Protein AF-L0A8L6-F1 (afdb_monomer_lite)

Foldseek 3Di:
DDDPPPPPPPQPDKAWQKAQQVFRWTWIQDSVCWIWIAGPNDIDIGNDDPVRLVVLLVVLLCCVVPVRVSIDGDPNNVVSVVVVVVVVVVVVVVVVVVVD

Radius of gyration: 16.68 Å; chains: 1; bounding box: 45×26×52 Å

Organism: Deinococcus peraridilitoris (strain DSM 19664 / LMG 22246 / CIP 109416 / KR-200) (NCBI:txid937777)

pLDDT: mean 83.41, std 16.62, range [41.25, 96.31]

Secondary structure (DSSP, 8-state):
--------------EEEEEETTTTEEEEE-TTS-EEEEETTEEEEEPPPHHHHHHHHHHHHHHHTTS-TTEEE-HHHHHHHHHHHHHHHHHHHHHHHH--

Structure (mmCIF, N/CA/C/O backbone):
data_AF-L0A8L6-F1
#
_entry.id   AF-L0A8L6-F1
#
loop_
_atom_site.group_PDB
_atom_site.id
_atom_site.type_symbol
_atom_site.label_atom_id
_atom_site.label_alt_id
_atom_site.label_comp_id
_atom_site.label_asym_id
_atom_site.label_entity_id
_atom_site.label_seq_id
_atom_site.pdbx_PDB_ins_code
_atom_site.Cartn_x
_atom_site.Cartn_y
_atom_site.Cartn_z
_atom_site.occupancy
_atom_site.B_iso_or_equiv
_atom_site.auth_seq_id
_atom_site.auth_comp_id
_atom_site.auth_asym_id
_atom_site.auth_atom_id
_atom_site.pdbx_PDB_model_num
ATOM 1 N N . MET A 1 1 ? -21.565 15.756 -35.583 1.00 41.25 1 MET A N 1
ATOM 2 C CA . MET A 1 1 ? -20.267 16.175 -35.021 1.00 41.25 1 MET A CA 1
ATOM 3 C C . MET A 1 1 ? -20.309 15.747 -33.579 1.00 41.25 1 MET A C 1
ATOM 5 O O . MET A 1 1 ? -21.094 16.298 -32.819 1.00 41.25 1 MET A O 1
ATOM 9 N N . ASP A 1 2 ? -19.618 14.648 -33.321 1.00 43.09 2 ASP A N 1
ATOM 10 C CA . ASP A 1 2 ? -19.800 13.777 -32.169 1.00 43.09 2 ASP A CA 1
ATOM 11 C C . ASP A 1 2 ? -19.226 14.346 -30.873 1.00 43.09 2 ASP A C 1
ATOM 13 O O . ASP A 1 2 ? -18.253 15.102 -30.874 1.00 43.09 2 ASP A O 1
ATOM 17 N N . ASP A 1 3 ? -19.892 13.951 -29.789 1.00 43.31 3 ASP A N 1
ATOM 18 C CA . ASP A 1 3 ? -19.591 14.184 -28.384 1.00 43.31 3 ASP A CA 1
ATOM 19 C C . ASP A 1 3 ? -18.088 14.227 -28.077 1.00 43.31 3 ASP A C 1
ATOM 21 O O . ASP A 1 3 ? -17.374 13.227 -28.172 1.00 43.31 3 ASP A O 1
ATOM 25 N N . LEU A 1 4 ? -17.627 15.371 -27.570 1.00 54.03 4 LEU A N 1
ATOM 26 C CA . LEU A 1 4 ? -16.438 15.451 -26.724 1.00 54.03 4 LEU A CA 1
ATOM 27 C C . LEU A 1 4 ? -16.778 14.825 -25.362 1.00 54.03 4 LEU A C 1
ATOM 29 O O . LEU A 1 4 ? -16.837 15.511 -24.343 1.00 54.03 4 LEU A O 1
ATOM 33 N N . SER A 1 5 ? -17.033 13.515 -25.333 1.00 45.00 5 SER A N 1
ATOM 34 C CA . SER A 1 5 ? -17.072 12.770 -24.082 1.00 45.00 5 SER A CA 1
ATOM 35 C C . SER A 1 5 ? -15.656 12.797 -23.520 1.00 45.00 5 SER A C 1
ATOM 37 O O . SER A 1 5 ? -14.764 12.111 -24.030 1.00 45.00 5 SER A O 1
ATOM 39 N N . THR A 1 6 ? -15.427 13.626 -22.502 1.00 52.72 6 THR A N 1
ATOM 40 C CA . THR A 1 6 ? -14.238 13.559 -21.651 1.00 52.72 6 THR A CA 1
ATOM 41 C C . THR A 1 6 ? -13.984 12.082 -21.358 1.00 52.72 6 THR A C 1
ATOM 43 O O . THR A 1 6 ? -14.935 11.398 -20.962 1.00 52.72 6 THR A O 1
ATOM 46 N N . PRO A 1 7 ? -12.770 11.549 -21.598 1.00 45.72 7 PRO A N 1
ATOM 47 C CA . PRO A 1 7 ? -12.503 10.145 -21.334 1.00 45.72 7 PRO A CA 1
ATOM 48 C C . PRO A 1 7 ? -12.936 9.889 -19.899 1.00 45.72 7 PRO A C 1
ATOM 50 O O . PRO A 1 7 ? -12.478 10.599 -19.005 1.00 45.72 7 PRO A O 1
ATOM 53 N N . TYR A 1 8 ? -13.888 8.966 -19.718 1.00 48.06 8 TYR A N 1
ATOM 54 C CA . TYR A 1 8 ? -14.402 8.542 -18.420 1.00 48.06 8 TYR A CA 1
ATOM 55 C C . TYR A 1 8 ? -13.192 8.402 -17.496 1.00 48.06 8 TYR A C 1
ATOM 57 O O . TYR A 1 8 ? -12.425 7.443 -17.628 1.00 48.06 8 TYR A O 1
ATOM 65 N N . ILE A 1 9 ? -12.966 9.387 -16.619 1.00 53.03 9 ILE A N 1
ATOM 66 C CA . ILE A 1 9 ? -11.951 9.278 -15.581 1.00 53.03 9 ILE A CA 1
ATOM 67 C C . ILE A 1 9 ? -12.493 8.138 -14.743 1.00 53.03 9 ILE A C 1
ATOM 69 O O . ILE A 1 9 ? -13.466 8.319 -14.011 1.00 53.03 9 ILE A O 1
ATOM 73 N N . LYS A 1 10 ? -11.965 6.928 -14.970 1.00 56.69 10 LYS A N 1
ATOM 74 C CA . LYS A 1 10 ? -12.323 5.749 -14.194 1.00 56.69 10 LYS A CA 1
ATOM 75 C C . LYS A 1 10 ? -12.108 6.173 -12.757 1.00 56.69 10 LYS A C 1
ATOM 77 O O . LYS A 1 10 ? -10.965 6.392 -12.359 1.00 56.69 10 LYS A O 1
ATOM 82 N N . GLN A 1 11 ? -13.204 6.367 -12.027 1.00 61.00 11 GLN A N 1
ATOM 83 C CA . GLN A 1 11 ? -13.092 6.700 -10.624 1.00 61.00 11 GLN A CA 1
ATOM 84 C C . GLN A 1 11 ? -12.209 5.631 -9.976 1.00 61.00 11 GLN A C 1
ATOM 86 O O . GLN A 1 11 ? -12.294 4.454 -10.366 1.00 61.00 11 GLN A O 1
ATOM 91 N N . PRO A 1 12 ? -11.306 6.029 -9.069 1.00 66.00 12 PRO A N 1
ATOM 92 C CA . PRO A 1 12 ? -10.488 5.070 -8.347 1.00 66.00 12 PRO A CA 1
ATOM 93 C C . PRO A 1 12 ? -11.408 3.996 -7.771 1.00 66.00 12 PRO A C 1
ATOM 95 O O . PRO A 1 12 ? -12.393 4.304 -7.104 1.00 66.00 12 PRO A O 1
ATOM 98 N N . ARG A 1 13 ? -11.115 2.726 -8.056 1.00 81.19 13 ARG A N 1
ATOM 99 C CA . ARG A 1 13 ? -11.834 1.639 -7.390 1.00 81.19 13 ARG A CA 1
ATOM 100 C C . ARG A 1 13 ? -11.430 1.674 -5.917 1.00 81.19 13 ARG A C 1
ATOM 102 O O . ARG A 1 13 ? -10.242 1.439 -5.666 1.00 81.19 13 ARG A O 1
ATOM 109 N N . PRO A 1 14 ? -12.356 1.985 -4.992 1.00 89.50 14 PRO A N 1
ATOM 110 C CA . PRO A 1 14 ? -12.043 2.009 -3.574 1.00 89.50 14 PRO A CA 1
ATOM 111 C C . PRO A 1 14 ? -11.630 0.615 -3.106 1.00 89.50 14 PRO A C 1
ATOM 113 O O . PRO A 1 14 ? -11.999 -0.391 -3.714 1.00 89.50 14 PRO A O 1
ATOM 116 N N . GLY A 1 15 ? -10.868 0.558 -2.024 1.00 92.75 15 GLY A N 1
ATOM 117 C CA . GLY A 1 15 ? -10.416 -0.702 -1.456 1.00 92.75 15 GLY A CA 1
ATOM 118 C C . GLY A 1 15 ? -9.208 -0.548 -0.549 1.00 92.75 15 GLY A C 1
ATOM 119 O O . GLY A 1 15 ? -8.629 0.530 -0.415 1.00 92.75 15 GLY A O 1
ATOM 120 N N . VAL A 1 16 ? -8.825 -1.655 0.079 1.00 94.69 16 VAL A N 1
ATOM 121 C CA . VAL A 1 16 ? -7.657 -1.705 0.960 1.00 94.69 16 VAL A CA 1
ATOM 122 C C . VAL A 1 16 ? -6.390 -1.492 0.133 1.00 94.69 16 VAL A C 1
ATOM 124 O O . VAL A 1 16 ? -6.180 -2.152 -0.891 1.00 94.69 16 VAL A O 1
ATOM 127 N N . ILE A 1 17 ? -5.552 -0.563 0.587 1.00 94.81 17 ILE A N 1
ATOM 128 C CA . ILE A 1 17 ? -4.186 -0.404 0.098 1.00 94.81 17 ILE A CA 1
ATOM 129 C C . ILE A 1 17 ? -3.335 -1.468 0.783 1.00 94.81 17 ILE A C 1
ATOM 131 O O . ILE A 1 17 ? -2.879 -2.402 0.128 1.00 94.81 17 ILE A O 1
ATOM 135 N N . PHE A 1 18 ? -3.202 -1.389 2.106 1.00 95.88 18 PHE A N 1
ATOM 136 C CA . PHE A 1 18 ? -2.473 -2.388 2.875 1.00 95.88 18 PHE A CA 1
ATOM 137 C C . PHE A 1 18 ? -2.890 -2.454 4.345 1.00 95.88 18 PHE A C 1
ATOM 139 O O . PHE A 1 18 ? -3.507 -1.535 4.886 1.00 95.88 18 PHE A O 1
ATOM 146 N N . GLU A 1 19 ? -2.466 -3.537 4.987 1.00 95.06 19 GLU A N 1
ATOM 147 C CA . GLU A 1 19 ? -2.528 -3.784 6.422 1.00 95.06 19 GLU A CA 1
ATOM 148 C C . GLU A 1 19 ? -1.118 -4.034 6.964 1.00 95.06 19 GLU A C 1
ATOM 150 O O . GLU A 1 19 ? -0.407 -4.919 6.491 1.00 95.06 19 GLU A O 1
ATOM 155 N N . ARG A 1 20 ? -0.704 -3.253 7.964 1.00 92.56 20 ARG A N 1
ATOM 156 C CA . ARG A 1 20 ? 0.556 -3.389 8.703 1.00 92.56 20 ARG A CA 1
ATOM 157 C C . ARG A 1 20 ? 0.294 -4.111 10.017 1.00 92.56 20 ARG A C 1
ATOM 159 O O . ARG A 1 20 ? -0.037 -3.488 11.030 1.00 92.56 20 ARG A O 1
ATOM 166 N N . SER A 1 21 ? 0.484 -5.428 10.018 1.00 87.25 21 SER A N 1
ATOM 167 C CA . SER A 1 21 ? 0.145 -6.298 11.153 1.00 87.25 21 SER A CA 1
ATOM 168 C C . SER A 1 21 ? 0.910 -5.949 12.434 1.00 87.25 21 SER A C 1
ATOM 170 O O . SER A 1 21 ? 0.370 -6.057 13.530 1.00 87.25 21 SER A O 1
ATOM 172 N N . ASN A 1 22 ? 2.156 -5.486 12.314 1.00 86.69 22 ASN A N 1
ATOM 173 C CA . ASN A 1 22 ? 2.990 -5.078 13.452 1.00 86.69 22 ASN A CA 1
ATOM 174 C C . ASN A 1 22 ? 2.545 -3.764 14.115 1.00 86.69 22 ASN A C 1
ATOM 176 O O . ASN A 1 22 ? 2.955 -3.490 15.240 1.00 86.69 22 ASN A O 1
ATOM 180 N N . GLN A 1 23 ? 1.749 -2.947 13.425 1.00 86.12 23 GLN A N 1
ATOM 181 C CA . GLN A 1 23 ? 1.283 -1.646 13.907 1.00 86.12 23 GLN A CA 1
ATOM 182 C C . GLN A 1 23 ? -0.235 -1.593 14.097 1.00 86.12 23 GLN A C 1
ATOM 184 O O . GLN A 1 23 ? -0.744 -0.543 14.482 1.00 86.12 23 GLN A O 1
ATOM 189 N N . GLY A 1 24 ? -0.949 -2.684 13.788 1.00 88.81 24 GLY A N 1
ATOM 190 C CA . GLY A 1 24 ? -2.412 -2.698 13.773 1.00 88.81 24 GLY A CA 1
ATOM 191 C C . GLY A 1 24 ? -2.995 -1.602 12.877 1.00 88.81 24 GLY A C 1
ATOM 192 O O . GLY A 1 24 ? -4.032 -1.034 13.211 1.00 88.81 24 GLY A O 1
ATOM 193 N N . GLU A 1 25 ? -2.291 -1.252 11.794 1.00 93.69 25 GLU A N 1
ATOM 194 C CA . GLU A 1 25 ? -2.651 -0.150 10.900 1.00 93.69 25 GLU A CA 1
ATOM 195 C C . GLU A 1 25 ? -3.236 -0.697 9.594 1.00 93.69 25 GLU A C 1
ATOM 197 O O . GLU A 1 25 ? -2.625 -1.544 8.948 1.00 93.69 25 GLU A O 1
ATOM 202 N N . GLN A 1 26 ? -4.394 -0.190 9.179 1.00 95.19 26 GLN A N 1
ATOM 203 C CA . GLN A 1 26 ? -5.024 -0.490 7.895 1.00 95.19 26 GLN A CA 1
ATOM 204 C C . GLN A 1 26 ? -5.253 0.809 7.126 1.00 95.19 26 GLN A C 1
ATOM 206 O O . GLN A 1 26 ? -5.783 1.782 7.667 1.00 95.19 26 GLN A O 1
ATOM 211 N N . VAL A 1 27 ? -4.868 0.819 5.853 1.00 95.62 27 VAL A N 1
ATOM 212 C CA . VAL A 1 27 ? -4.979 1.978 4.965 1.00 95.62 27 VAL A CA 1
ATOM 213 C C . VAL A 1 27 ? -5.927 1.640 3.819 1.00 95.62 27 VAL A C 1
ATOM 215 O O . VAL A 1 27 ? -5.717 0.665 3.098 1.00 95.62 27 VAL A O 1
ATOM 218 N N . ILE A 1 28 ? -6.981 2.440 3.645 1.00 95.88 28 ILE A N 1
ATOM 219 C CA . ILE A 1 28 ? -8.095 2.171 2.725 1.00 95.88 28 ILE A CA 1
ATOM 220 C C . ILE A 1 28 ? -8.328 3.385 1.829 1.00 95.88 28 ILE A C 1
ATOM 222 O O . ILE A 1 28 ? -8.543 4.487 2.325 1.00 95.88 28 ILE A O 1
ATOM 226 N N . LEU A 1 29 ? -8.337 3.184 0.513 1.00 94.62 29 LEU A N 1
ATOM 227 C CA . LEU A 1 29 ? -8.741 4.193 -0.463 1.00 94.62 29 LEU A CA 1
ATOM 228 C C . LEU A 1 29 ? -10.270 4.244 -0.563 1.00 94.62 29 LEU A C 1
ATOM 230 O O . LEU A 1 29 ? -10.911 3.238 -0.874 1.00 94.62 29 LEU A O 1
ATOM 234 N N . ASN A 1 30 ? -10.838 5.426 -0.348 1.00 93.62 30 ASN A N 1
ATOM 235 C CA . ASN A 1 30 ? -12.261 5.697 -0.511 1.00 93.62 30 ASN A CA 1
ATOM 236 C C . ASN A 1 30 ? -12.578 6.094 -1.967 1.00 93.62 30 ASN A C 1
ATOM 238 O O . ASN A 1 30 ? -11.691 6.385 -2.773 1.00 93.62 30 ASN A O 1
ATOM 242 N N . SER A 1 31 ? -13.862 6.114 -2.329 1.00 88.88 31 SER A N 1
ATOM 243 C CA . SER A 1 31 ? -14.307 6.428 -3.698 1.00 88.88 31 SER A CA 1
ATOM 244 C C . SER A 1 31 ? -14.096 7.893 -4.096 1.00 88.88 31 SER A C 1
ATOM 246 O O . SER A 1 31 ? -14.082 8.216 -5.279 1.00 88.88 31 SER A O 1
ATOM 248 N N . ASP A 1 32 ? -13.938 8.779 -3.116 1.00 88.31 32 ASP A N 1
ATOM 249 C CA . ASP A 1 32 ? -13.760 10.225 -3.271 1.00 88.31 32 ASP A CA 1
ATOM 250 C C . ASP A 1 32 ? -12.281 10.662 -3.272 1.00 88.31 32 ASP A C 1
ATOM 252 O O . ASP A 1 32 ? -11.993 11.841 -3.089 1.00 88.31 32 ASP A O 1
ATOM 256 N N . LEU A 1 33 ? -11.346 9.722 -3.479 1.00 86.19 33 LEU A N 1
ATOM 257 C CA . LEU A 1 33 ? -9.886 9.922 -3.417 1.00 86.19 33 LEU A CA 1
ATOM 258 C C . LEU A 1 33 ? -9.334 10.261 -2.022 1.00 86.19 33 LEU A C 1
ATOM 260 O O . LEU A 1 33 ? -8.128 10.485 -1.884 1.00 86.19 33 LEU A O 1
ATOM 264 N N . THR A 1 34 ? -10.165 10.256 -0.979 1.00 93.56 34 THR A N 1
ATOM 265 C CA . THR A 1 34 ? -9.672 10.301 0.400 1.00 93.56 34 THR A CA 1
ATOM 266 C C . THR A 1 34 ? -9.179 8.924 0.839 1.00 93.56 34 THR A C 1
ATOM 268 O O . THR A 1 34 ? -9.489 7.896 0.231 1.00 93.56 34 THR A O 1
ATOM 271 N N . VAL A 1 35 ? -8.388 8.897 1.908 1.00 95.38 35 VAL A N 1
ATOM 272 C CA . VAL A 1 35 ? -7.881 7.664 2.504 1.00 95.38 35 VAL A CA 1
ATOM 273 C C . VAL A 1 35 ? -8.281 7.592 3.964 1.00 95.38 35 VAL A C 1
ATOM 275 O O . VAL A 1 35 ? -8.082 8.536 4.732 1.00 95.38 35 VAL A O 1
ATOM 278 N N . THR A 1 36 ? -8.822 6.442 4.343 1.00 96.31 36 THR A N 1
ATOM 279 C CA . THR A 1 36 ? -9.109 6.089 5.728 1.00 96.31 36 THR A CA 1
ATOM 280 C C . THR A 1 36 ? -7.920 5.323 6.291 1.00 96.31 36 THR A C 1
ATOM 282 O O . THR A 1 36 ? -7.523 4.297 5.744 1.00 96.31 36 THR A O 1
ATOM 285 N N . ILE A 1 37 ? -7.357 5.818 7.389 1.00 95.50 37 ILE A N 1
ATOM 286 C CA . ILE A 1 37 ? -6.309 5.145 8.154 1.00 95.50 37 ILE A CA 1
ATOM 287 C C . ILE A 1 37 ? -6.935 4.697 9.470 1.00 95.50 37 ILE A C 1
ATOM 289 O O . ILE A 1 37 ? -7.3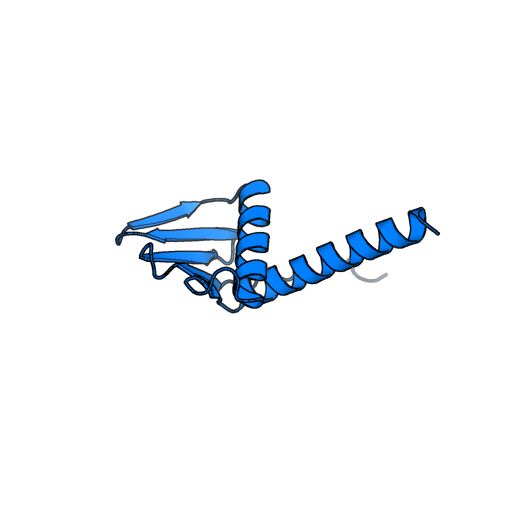63 5.533 10.270 1.00 95.50 37 ILE A O 1
ATOM 293 N N . VAL A 1 38 ? -6.997 3.387 9.676 1.00 95.19 38 VAL A N 1
ATOM 294 C CA . VAL A 1 38 ? -7.452 2.763 10.917 1.00 95.19 38 VAL A CA 1
ATOM 295 C C . VAL A 1 38 ? -6.223 2.313 11.689 1.00 95.19 38 VAL A C 1
ATOM 297 O O . VAL A 1 38 ? -5.424 1.552 11.156 1.00 95.19 38 VAL A O 1
ATOM 300 N N . LYS A 1 39 ? -6.051 2.787 12.921 1.00 93.38 39 LYS A N 1
ATOM 301 C CA . LYS A 1 39 ? -4.940 2.404 13.797 1.00 93.38 39 LYS A CA 1
ATOM 302 C C . LYS A 1 39 ? -5.379 2.458 15.254 1.00 93.38 39 LYS A C 1
ATOM 304 O O . LYS A 1 39 ? -6.050 3.407 15.650 1.00 93.38 39 LYS A O 1
ATOM 309 N N . ASP A 1 40 ? -5.026 1.442 16.039 1.00 87.00 40 ASP A N 1
ATOM 310 C CA . ASP A 1 40 ? -5.339 1.365 17.477 1.00 87.00 40 ASP A CA 1
ATOM 311 C C . ASP A 1 40 ? -6.839 1.579 17.795 1.00 87.00 40 ASP A C 1
ATOM 313 O O . ASP A 1 40 ? -7.211 2.203 18.788 1.00 87.00 40 ASP A O 1
ATOM 317 N N . GLY A 1 41 ? -7.727 1.100 16.913 1.00 84.19 41 GLY A N 1
ATOM 318 C CA . GLY A 1 41 ? -9.182 1.268 17.038 1.00 84.19 41 GLY A CA 1
ATOM 319 C C . GLY A 1 41 ? -9.708 2.669 16.697 1.00 84.19 41 GLY A C 1
ATOM 320 O O . GLY A 1 41 ? -10.913 2.900 16.777 1.00 84.19 41 GLY A O 1
ATOM 321 N N . GLN A 1 42 ? -8.842 3.597 16.289 1.00 91.56 42 GLN A N 1
ATOM 322 C CA . GLN A 1 42 ? -9.219 4.921 15.803 1.00 91.56 42 GLN A CA 1
ATOM 323 C C . GLN A 1 42 ? -9.170 4.966 14.277 1.00 91.56 42 GLN A C 1
ATOM 325 O O . GLN A 1 42 ? -8.213 4.506 13.658 1.00 91.56 42 GLN A O 1
ATOM 330 N N . SER A 1 43 ? -10.190 5.560 13.660 1.00 94.31 43 SER A N 1
ATOM 331 C CA . SER A 1 43 ? -10.226 5.820 12.220 1.00 94.31 43 SER A CA 1
ATOM 332 C C . SER A 1 43 ? -10.075 7.311 11.950 1.00 94.31 43 SER A C 1
ATOM 334 O O . SER A 1 43 ? -10.845 8.115 12.479 1.00 94.31 43 SER A O 1
ATOM 336 N N . ARG A 1 44 ? -9.136 7.683 11.081 1.00 95.62 44 ARG A N 1
ATOM 337 C CA . ARG A 1 44 ? -9.017 9.044 10.543 1.00 95.62 44 ARG A CA 1
ATOM 338 C C . ARG A 1 44 ? -9.160 9.026 9.029 1.00 95.62 44 ARG A C 1
ATOM 340 O O . ARG A 1 44 ? -8.613 8.145 8.373 1.00 95.62 44 ARG A O 1
ATOM 347 N N . VAL A 1 45 ? -9.850 10.019 8.483 1.00 95.88 45 VAL A N 1
ATOM 348 C CA . VAL A 1 45 ? -9.947 10.237 7.035 1.00 95.88 45 VAL A CA 1
ATOM 349 C C . VAL A 1 45 ? -9.068 11.424 6.673 1.00 95.88 45 VAL A C 1
ATOM 351 O O . VAL A 1 45 ? -9.098 12.448 7.353 1.00 95.88 45 VAL A O 1
ATOM 354 N N . THR A 1 46 ? -8.262 11.283 5.627 1.00 94.19 46 THR A N 1
ATOM 355 C CA . THR A 1 46 ? -7.356 12.334 5.159 1.00 94.19 46 THR A CA 1
ATOM 356 C C . THR A 1 46 ? -7.314 12.383 3.639 1.00 94.19 46 THR A C 1
ATOM 358 O O . THR A 1 46 ? -7.475 11.364 2.970 1.00 94.19 46 THR A O 1
ATOM 361 N N . VAL A 1 47 ? -7.053 13.567 3.087 1.00 94.06 47 VAL A N 1
ATOM 362 C CA . VAL A 1 47 ? -6.609 13.710 1.696 1.00 94.06 47 VAL A CA 1
ATOM 363 C C . VAL A 1 47 ? -5.093 13.513 1.696 1.00 94.06 47 VAL A C 1
ATOM 365 O O . VAL A 1 47 ? -4.407 14.282 2.375 1.00 94.06 47 VAL A O 1
ATOM 368 N N . PRO A 1 48 ? -4.548 12.489 1.020 1.00 91.50 48 PRO A N 1
ATOM 369 C CA . PRO A 1 48 ? -3.116 12.237 1.075 1.00 91.50 48 PRO A CA 1
ATOM 370 C C . PRO A 1 48 ? -2.332 13.266 0.265 1.00 91.50 48 PRO A C 1
ATOM 372 O O . PRO A 1 48 ? -2.760 13.682 -0.815 1.00 91.50 48 PRO A O 1
ATOM 375 N N . SER A 1 49 ? -1.157 13.645 0.760 1.00 92.94 49 SER A N 1
ATOM 376 C CA . SER A 1 49 ? -0.195 14.410 -0.030 1.00 92.94 49 SER A CA 1
ATOM 377 C C . SER A 1 49 ? 0.416 13.546 -1.138 1.00 92.94 49 SER A C 1
ATOM 379 O O . SER A 1 49 ? 0.367 12.315 -1.101 1.00 92.94 49 SER A O 1
ATOM 381 N N . PHE A 1 50 ? 1.044 14.190 -2.123 1.00 90.62 50 PHE A N 1
ATOM 382 C CA . PHE A 1 50 ? 1.804 13.476 -3.150 1.00 90.62 50 PHE A CA 1
ATOM 383 C C . PHE A 1 50 ? 2.900 12.581 -2.543 1.00 90.62 50 PHE A C 1
ATOM 385 O O . PHE A 1 50 ? 3.056 11.434 -2.948 1.00 90.62 50 PHE A O 1
ATOM 392 N N . GLU A 1 51 ? 3.611 13.075 -1.528 1.00 92.69 51 GLU A N 1
ATOM 393 C CA . GLU A 1 51 ? 4.654 12.315 -0.827 1.00 92.69 51 GLU A CA 1
ATOM 394 C C . GLU A 1 51 ? 4.093 11.087 -0.100 1.00 92.69 51 GLU A C 1
ATOM 396 O O . GLU A 1 51 ? 4.732 10.036 -0.077 1.00 92.69 51 GLU A O 1
ATOM 401 N N . GLN A 1 52 ? 2.883 11.187 0.460 1.00 92.31 52 GLN A N 1
ATOM 402 C CA . GLN A 1 52 ? 2.214 10.044 1.081 1.00 92.31 52 GLN A CA 1
ATOM 403 C C . GLN A 1 52 ? 1.849 8.981 0.046 1.00 92.31 52 GLN A C 1
ATOM 405 O O . GLN A 1 52 ? 2.089 7.800 0.286 1.00 92.31 52 GLN A O 1
ATOM 410 N N . TRP A 1 53 ? 1.337 9.393 -1.118 1.00 92.75 53 TRP A N 1
ATOM 411 C CA . TRP A 1 53 ? 1.076 8.469 -2.221 1.00 92.75 53 TRP A CA 1
ATOM 412 C C . TRP A 1 53 ? 2.340 7.749 -2.688 1.00 92.75 53 TRP A C 1
ATOM 414 O O . TRP A 1 53 ? 2.303 6.538 -2.889 1.00 92.75 53 TRP A O 1
ATOM 424 N N . ASP A 1 54 ? 3.450 8.471 -2.848 1.00 92.31 54 ASP A N 1
ATOM 425 C CA . ASP A 1 54 ? 4.708 7.870 -3.303 1.00 92.31 54 ASP A CA 1
ATOM 426 C C . ASP A 1 54 ? 5.293 6.928 -2.238 1.00 92.31 54 ASP A C 1
ATOM 428 O O . ASP A 1 54 ? 5.711 5.822 -2.567 1.00 92.31 54 ASP A O 1
ATOM 432 N N . THR A 1 55 ? 5.204 7.296 -0.954 1.00 93.56 55 THR A N 1
ATOM 433 C CA . THR A 1 55 ? 5.613 6.429 0.166 1.00 93.56 55 THR A CA 1
ATOM 434 C C . THR A 1 55 ? 4.828 5.117 0.173 1.00 93.56 55 THR A C 1
ATOM 436 O O . THR A 1 55 ? 5.420 4.046 0.243 1.00 93.56 55 THR A O 1
ATOM 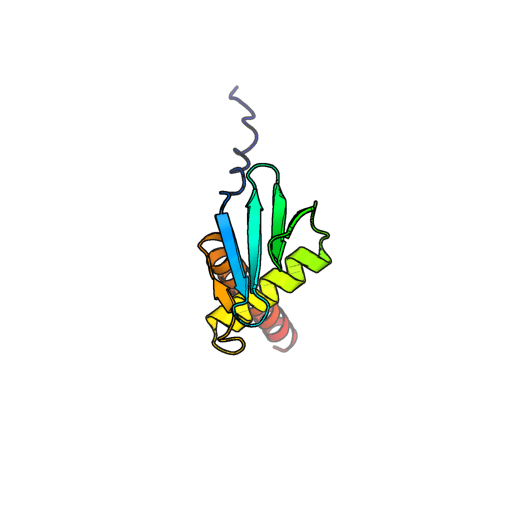439 N N . TRP A 1 56 ? 3.499 5.169 0.041 1.00 94.06 56 TRP A N 1
ATOM 440 C CA . TRP A 1 56 ? 2.684 3.952 -0.006 1.00 94.06 56 TRP A CA 1
ATOM 441 C C . TRP A 1 56 ? 2.943 3.106 -1.250 1.00 94.06 56 TRP A C 1
ATOM 443 O O . TRP A 1 56 ? 2.820 1.886 -1.183 1.00 94.06 56 TRP A O 1
ATOM 453 N N . ALA A 1 57 ? 3.317 3.725 -2.370 1.00 93.31 57 ALA A N 1
ATOM 454 C CA . ALA A 1 57 ? 3.679 2.996 -3.577 1.00 93.31 57 ALA A CA 1
ATOM 455 C C . ALA A 1 57 ? 4.993 2.221 -3.404 1.00 93.31 57 ALA A C 1
ATOM 457 O O . ALA A 1 57 ? 5.073 1.066 -3.823 1.00 93.31 57 ALA A O 1
ATOM 458 N N . VAL A 1 58 ? 5.980 2.827 -2.735 1.00 94.06 58 VAL A N 1
ATOM 459 C CA . VAL A 1 58 ? 7.221 2.157 -2.320 1.00 94.06 58 VAL A CA 1
ATOM 460 C C . VAL A 1 58 ? 6.911 1.009 -1.365 1.00 94.06 58 VAL A C 1
ATOM 462 O O . VAL A 1 58 ? 7.312 -0.117 -1.638 1.00 94.06 58 VAL A O 1
ATOM 465 N N . ASP A 1 59 ? 6.141 1.258 -0.301 1.00 93.75 59 ASP A N 1
ATOM 466 C CA . ASP A 1 59 ? 5.771 0.223 0.675 1.00 93.75 59 ASP A CA 1
ATOM 467 C C . ASP A 1 59 ? 5.044 -0.954 0.013 1.00 93.75 59 ASP A C 1
ATOM 469 O O . ASP A 1 59 ? 5.283 -2.116 0.346 1.00 93.75 59 ASP A O 1
ATOM 473 N N . ALA A 1 60 ? 4.144 -0.657 -0.930 1.00 94.12 60 ALA A N 1
ATOM 474 C CA . ALA A 1 60 ? 3.411 -1.668 -1.670 1.00 94.12 60 ALA A CA 1
ATOM 475 C C . ALA A 1 60 ? 4.341 -2.512 -2.544 1.00 94.12 60 ALA A C 1
ATOM 477 O O . ALA A 1 60 ? 4.246 -3.737 -2.533 1.00 94.12 60 ALA A O 1
ATOM 478 N N . PHE A 1 61 ? 5.268 -1.880 -3.262 1.00 95.00 61 PHE A N 1
ATOM 479 C CA . PHE A 1 61 ? 6.264 -2.597 -4.051 1.00 95.00 61 PHE A CA 1
ATOM 480 C C . PHE A 1 61 ? 7.188 -3.448 -3.170 1.00 95.00 61 PHE A C 1
ATOM 482 O O . PHE A 1 61 ? 7.367 -4.634 -3.440 1.00 95.00 61 PHE A O 1
ATOM 489 N N . ASP A 1 62 ? 7.711 -2.888 -2.081 1.00 94.12 62 ASP A N 1
ATOM 490 C CA . ASP A 1 62 ? 8.588 -3.593 -1.146 1.00 94.12 62 ASP A CA 1
ATOM 491 C C . ASP A 1 62 ? 7.886 -4.794 -0.489 1.00 94.12 62 ASP A C 1
ATOM 493 O O . ASP A 1 62 ? 8.497 -5.847 -0.281 1.00 94.12 62 ASP A O 1
ATOM 497 N N . ALA A 1 63 ? 6.589 -4.678 -0.197 1.00 93.94 63 ALA A N 1
ATOM 498 C CA . ALA A 1 63 ? 5.770 -5.795 0.259 1.00 93.94 63 ALA A CA 1
ATOM 499 C C . ALA A 1 63 ? 5.575 -6.857 -0.840 1.00 93.94 63 ALA A C 1
ATOM 501 O O . ALA A 1 63 ? 5.701 -8.047 -0.552 1.00 93.94 63 ALA A O 1
ATOM 502 N N . MET A 1 64 ? 5.342 -6.456 -2.100 1.00 93.69 64 MET A N 1
ATOM 503 C CA . MET A 1 64 ? 5.233 -7.385 -3.240 1.00 93.69 64 MET A CA 1
ATOM 504 C C . MET A 1 64 ? 6.507 -8.207 -3.449 1.00 93.69 64 MET A C 1
ATOM 506 O O . MET A 1 64 ? 6.423 -9.404 -3.718 1.00 93.69 64 MET A O 1
ATOM 510 N N . VAL A 1 65 ? 7.685 -7.590 -3.309 1.00 92.81 65 VAL A N 1
ATOM 511 C CA . VAL A 1 65 ? 8.979 -8.279 -3.474 1.00 92.81 65 VAL A CA 1
ATOM 512 C C . VAL A 1 65 ? 9.485 -8.951 -2.189 1.00 92.81 65 VAL A C 1
ATOM 514 O O . VAL A 1 65 ? 10.582 -9.507 -2.172 1.00 92.81 65 VAL A O 1
ATOM 517 N N . GLY A 1 66 ? 8.696 -8.925 -1.110 1.00 90.00 66 GLY A N 1
ATOM 518 C CA . GLY A 1 66 ? 8.986 -9.629 0.141 1.00 90.00 66 GLY A CA 1
ATOM 519 C C . GLY A 1 66 ? 10.002 -8.947 1.065 1.00 90.00 66 GLY A C 1
ATOM 520 O O . GLY A 1 66 ? 10.458 -9.574 2.021 1.00 90.00 66 GLY A O 1
ATOM 521 N N . ILE A 1 67 ? 10.347 -7.679 0.826 1.00 91.75 67 ILE A N 1
ATOM 522 C CA . ILE A 1 67 ? 11.224 -6.884 1.707 1.00 91.75 67 ILE A CA 1
ATOM 523 C C . ILE A 1 67 ? 10.496 -6.539 3.011 1.00 91.75 67 ILE A C 1
ATOM 525 O O . ILE A 1 67 ? 11.099 -6.54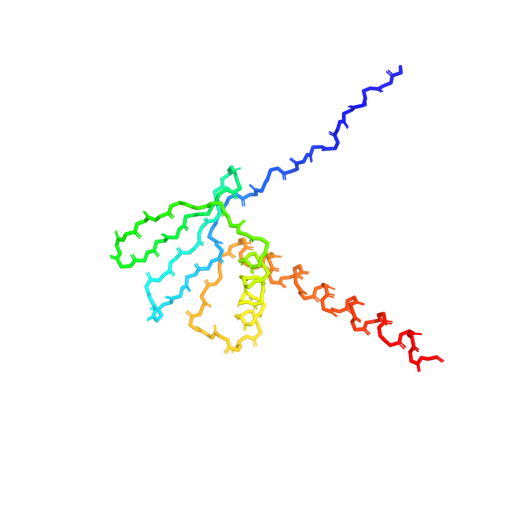7 4.086 1.00 91.75 67 ILE A O 1
ATOM 529 N N . VAL A 1 68 ? 9.187 -6.274 2.931 1.00 89.19 68 VAL A N 1
ATOM 530 C CA . VAL A 1 68 ? 8.368 -5.850 4.075 1.00 89.19 68 VAL A CA 1
ATOM 531 C C . VAL A 1 68 ? 7.238 -6.862 4.328 1.00 89.19 68 VAL A C 1
ATOM 533 O O . VAL A 1 68 ? 6.073 -6.588 4.051 1.00 89.19 68 VAL A O 1
ATOM 536 N N . PRO A 1 69 ? 7.543 -8.051 4.888 1.00 86.81 69 PRO A N 1
ATOM 537 C CA . PRO A 1 69 ? 6.588 -9.165 4.985 1.00 86.81 69 PRO A CA 1
ATOM 538 C C . PRO A 1 69 ? 5.456 -8.941 5.998 1.00 86.81 69 PRO A C 1
ATOM 540 O O . PRO A 1 69 ? 4.515 -9.724 6.068 1.00 86.81 69 PRO A O 1
ATOM 543 N N . HIS A 1 70 ? 5.546 -7.894 6.819 1.00 91.69 70 HIS A N 1
ATOM 544 C CA . HIS A 1 70 ? 4.501 -7.523 7.775 1.00 91.69 70 HIS A CA 1
ATOM 545 C C . HIS A 1 70 ? 3.408 -6.639 7.159 1.00 91.69 70 HIS A C 1
ATOM 547 O O . HIS A 1 70 ? 2.467 -6.270 7.862 1.00 91.69 70 HIS A O 1
ATOM 553 N N . ILE A 1 71 ? 3.551 -6.285 5.879 1.00 93.56 71 ILE A N 1
ATOM 554 C CA . ILE A 1 71 ? 2.552 -5.570 5.096 1.00 93.56 71 ILE A CA 1
ATOM 555 C C . ILE A 1 71 ? 1.793 -6.588 4.245 1.00 93.56 71 ILE A C 1
ATOM 557 O O . ILE A 1 71 ? 2.370 -7.245 3.384 1.00 93.56 71 ILE A O 1
ATOM 561 N N . THR A 1 72 ? 0.486 -6.695 4.469 1.00 95.38 72 THR A N 1
ATOM 562 C CA . THR A 1 72 ? -0.424 -7.453 3.601 1.00 95.38 72 THR A CA 1
ATOM 563 C C . THR A 1 72 ? -1.121 -6.483 2.660 1.00 95.38 72 THR A C 1
ATOM 565 O O . THR A 1 72 ? -1.709 -5.501 3.106 1.00 95.38 72 THR A O 1
ATOM 568 N N . LEU A 1 73 ? -1.051 -6.733 1.355 1.00 95.25 73 LEU A N 1
ATOM 569 C CA . LEU A 1 73 ? -1.601 -5.834 0.342 1.00 95.25 73 LEU A CA 1
ATOM 570 C C . LEU A 1 73 ? -3.048 -6.182 0.002 1.00 95.25 73 LEU A C 1
ATOM 572 O O . LEU A 1 73 ? -3.392 -7.349 -0.179 1.00 95.25 73 LEU A O 1
ATOM 576 N N . GLY A 1 74 ? -3.878 -5.151 -0.145 1.00 93.94 74 GLY A N 1
ATOM 577 C CA . GLY A 1 74 ? -5.185 -5.269 -0.785 1.00 93.94 74 GLY A CA 1
ATOM 578 C C . GLY A 1 74 ? -5.109 -5.043 -2.299 1.00 93.94 74 GLY A C 1
ATOM 579 O O . GLY A 1 74 ? -4.050 -4.748 -2.854 1.00 93.94 74 GLY A O 1
ATOM 580 N N . GLU A 1 75 ? -6.252 -5.127 -2.987 1.00 91.50 75 GLU A N 1
ATOM 581 C CA . GLU A 1 75 ? -6.336 -4.951 -4.451 1.00 91.50 75 GLU A CA 1
ATOM 582 C C . GLU A 1 75 ? -5.804 -3.584 -4.920 1.00 91.50 75 GLU A C 1
ATOM 584 O O . GLU A 1 75 ? -5.274 -3.454 -6.025 1.00 91.50 75 GLU A O 1
ATOM 589 N N . VAL A 1 76 ? -5.961 -2.533 -4.107 1.00 93.12 76 VAL A N 1
ATOM 590 C CA . VAL A 1 76 ? -5.425 -1.203 -4.434 1.00 93.12 76 VAL A CA 1
ATOM 591 C C . VAL A 1 76 ? -3.910 -1.179 -4.244 1.00 93.12 76 VAL A C 1
ATOM 593 O O . VAL A 1 76 ? -3.213 -0.651 -5.106 1.00 93.12 76 VAL A O 1
ATOM 596 N N . GLY A 1 77 ? -3.400 -1.774 -3.161 1.00 93.94 77 GLY A N 1
ATOM 597 C CA . GLY A 1 77 ? -1.965 -1.847 -2.887 1.00 93.94 77 GLY A CA 1
ATOM 598 C C . GLY A 1 77 ? -1.209 -2.625 -3.954 1.00 93.94 77 GLY A C 1
ATOM 599 O O . GLY A 1 77 ? -0.207 -2.132 -4.453 1.00 93.94 77 GLY A O 1
ATOM 600 N N . LEU A 1 78 ? -1.734 -3.776 -4.386 1.00 93.69 78 LEU A N 1
ATOM 601 C CA . LEU A 1 78 ? -1.144 -4.564 -5.476 1.00 93.69 78 LEU A CA 1
ATOM 602 C C . LEU A 1 78 ? -0.990 -3.734 -6.755 1.00 93.69 78 LEU A C 1
ATOM 604 O O . LEU A 1 78 ? 0.112 -3.589 -7.272 1.00 93.69 78 LEU A O 1
ATOM 608 N N . ARG A 1 79 ? -2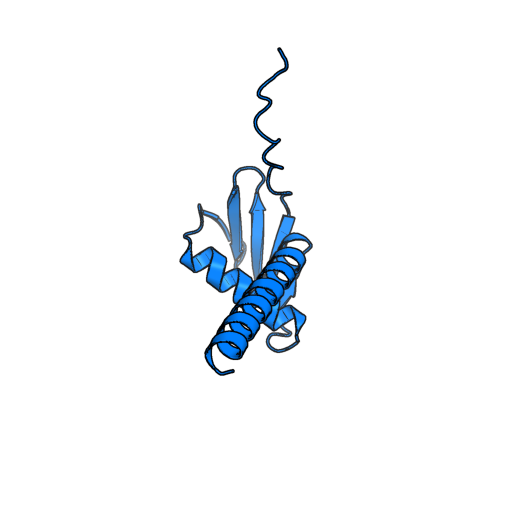.070 -3.083 -7.204 1.00 91.62 79 ARG A N 1
ATOM 609 C CA . ARG A 1 79 ? -2.027 -2.204 -8.385 1.00 91.62 79 ARG A CA 1
ATOM 610 C C . ARG A 1 79 ? -1.067 -1.031 -8.203 1.00 91.62 79 ARG A C 1
ATOM 612 O O . ARG A 1 79 ? -0.458 -0.566 -9.163 1.00 91.62 79 ARG A O 1
ATOM 619 N N . MET A 1 80 ? -0.961 -0.505 -6.986 1.00 93.06 80 MET A N 1
ATOM 620 C CA . MET A 1 80 ? -0.039 0.581 -6.676 1.00 93.06 80 MET A CA 1
ATOM 621 C C . MET A 1 80 ? 1.420 0.127 -6.803 1.00 93.06 80 MET A C 1
ATOM 623 O O . MET A 1 80 ? 2.205 0.829 -7.440 1.00 93.06 80 MET A O 1
ATOM 627 N N . GLY A 1 81 ? 1.756 -1.050 -6.272 1.00 92.38 81 GLY A N 1
ATOM 628 C CA . GLY A 1 81 ? 3.089 -1.638 -6.387 1.00 92.38 81 GLY A CA 1
ATOM 629 C C . GLY A 1 81 ? 3.451 -2.014 -7.828 1.00 92.38 81 GLY A C 1
ATOM 630 O O . GLY A 1 81 ? 4.538 -1.665 -8.280 1.00 92.38 81 GLY A O 1
ATOM 631 N N . GLU A 1 82 ? 2.525 -2.598 -8.596 1.00 92.38 82 GLU A N 1
ATOM 632 C CA . GLU A 1 82 ? 2.705 -2.880 -10.035 1.00 92.38 82 GLU A CA 1
ATOM 633 C C . GLU A 1 82 ? 2.998 -1.597 -10.834 1.00 92.38 82 GLU A C 1
ATOM 635 O O . GLU A 1 82 ? 3.934 -1.531 -11.632 1.00 92.38 82 GLU A O 1
ATOM 640 N N . ASN A 1 83 ? 2.232 -0.527 -10.592 1.00 89.81 83 ASN A N 1
ATOM 641 C CA . ASN A 1 83 ? 2.469 0.763 -11.245 1.00 89.81 83 ASN A CA 1
ATOM 642 C C . ASN A 1 83 ? 3.828 1.362 -10.858 1.00 89.81 83 ASN A C 1
ATOM 644 O O . ASN A 1 83 ? 4.482 2.008 -11.682 1.00 89.81 83 ASN A O 1
ATOM 648 N N . TYR A 1 84 ? 4.256 1.173 -9.609 1.00 91.12 84 TYR A N 1
ATOM 649 C CA . TYR A 1 84 ? 5.559 1.632 -9.142 1.00 91.12 84 TYR A CA 1
ATOM 650 C C . TYR A 1 84 ? 6.708 0.844 -9.784 1.00 91.12 84 TYR A C 1
ATOM 652 O O . TYR A 1 84 ? 7.679 1.447 -10.243 1.00 91.12 84 TYR A O 1
ATOM 660 N N . GLU A 1 85 ? 6.568 -0.475 -9.921 1.00 90.31 85 GLU A N 1
ATOM 661 C CA . GLU A 1 85 ? 7.521 -1.324 -10.640 1.00 90.31 85 GLU A CA 1
ATOM 662 C C . GLU A 1 85 ? 7.721 -0.841 -12.083 1.00 90.31 85 GLU A C 1
ATOM 664 O O . GLU A 1 85 ? 8.857 -0.619 -12.512 1.00 90.31 85 GLU A O 1
ATOM 669 N N . VAL A 1 86 ? 6.627 -0.580 -12.810 1.00 88.31 86 VAL A N 1
ATOM 670 C CA . VAL A 1 86 ? 6.677 -0.041 -14.179 1.00 88.31 86 VAL A CA 1
ATOM 671 C C . VAL A 1 86 ? 7.415 1.301 -14.220 1.00 88.31 86 VAL A C 1
ATOM 673 O O . VAL A 1 86 ? 8.256 1.513 -15.097 1.00 88.31 86 VAL A O 1
ATOM 676 N N . ARG A 1 87 ? 7.160 2.200 -13.255 1.00 85.56 87 ARG A N 1
ATOM 677 C CA . ARG A 1 87 ? 7.878 3.485 -13.136 1.00 85.56 87 ARG A CA 1
ATOM 678 C C . ARG A 1 87 ? 9.381 3.277 -12.933 1.00 85.56 87 ARG A C 1
ATOM 680 O O . ARG A 1 87 ? 10.174 3.952 -13.590 1.00 85.56 87 ARG A O 1
ATOM 687 N N . ILE A 1 88 ? 9.784 2.349 -12.061 1.00 84.69 88 ILE A N 1
ATOM 688 C CA . ILE A 1 88 ? 11.201 2.033 -11.826 1.00 84.69 88 ILE A CA 1
ATOM 689 C C . ILE A 1 88 ? 11.845 1.461 -13.091 1.00 84.69 88 ILE A C 1
ATOM 691 O O . ILE A 1 88 ? 12.936 1.893 -13.466 1.00 84.69 88 ILE A O 1
ATOM 695 N N . MET A 1 89 ? 11.196 0.501 -13.756 1.00 79.38 89 MET A N 1
ATOM 696 C CA . MET A 1 89 ? 11.720 -0.111 -14.980 1.00 79.38 89 MET A CA 1
ATOM 697 C C . MET A 1 89 ? 11.888 0.921 -16.098 1.00 79.38 89 MET A C 1
ATOM 699 O O . MET A 1 89 ? 12.946 0.975 -16.722 1.00 79.38 89 MET A O 1
ATOM 703 N N . ALA A 1 90 ? 10.902 1.799 -16.296 1.00 77.38 90 ALA A N 1
ATOM 704 C CA . ALA A 1 90 ? 11.001 2.893 -17.258 1.00 77.38 90 ALA A CA 1
ATOM 705 C C . ALA A 1 90 ? 12.178 3.830 -16.936 1.00 77.38 90 ALA A C 1
ATOM 707 O O . ALA A 1 90 ? 12.973 4.150 -17.817 1.00 77.38 90 ALA A O 1
ATOM 708 N N 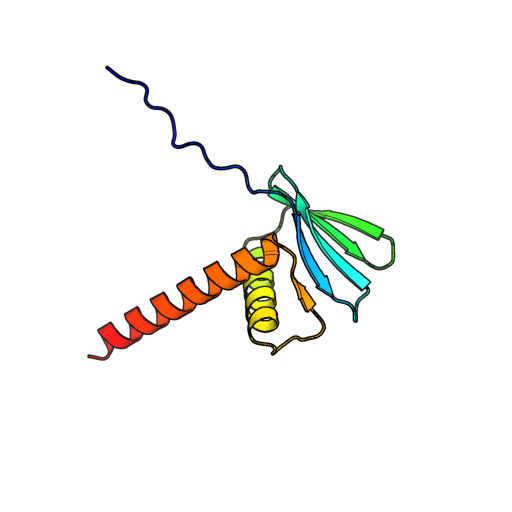. ALA A 1 91 ? 12.353 4.215 -15.667 1.00 74.56 91 ALA A N 1
ATOM 709 C CA . ALA A 1 91 ? 13.473 5.056 -15.247 1.00 74.56 91 ALA A CA 1
ATOM 710 C C . ALA A 1 91 ? 14.841 4.376 -15.450 1.00 74.56 91 ALA A C 1
ATOM 712 O O . ALA A 1 91 ? 15.813 5.042 -15.815 1.00 74.56 91 ALA A O 1
ATOM 713 N N . ARG A 1 92 ? 14.930 3.057 -15.228 1.00 69.62 92 ARG A N 1
ATOM 714 C CA . ARG A 1 92 ? 16.141 2.266 -15.500 1.00 69.62 92 ARG A CA 1
ATOM 715 C C . ARG A 1 92 ? 16.469 2.240 -16.990 1.00 69.62 92 ARG A C 1
ATOM 717 O O . ARG A 1 92 ? 17.622 2.475 -17.341 1.00 69.62 92 ARG A O 1
ATOM 724 N N . ASN A 1 93 ? 15.469 2.036 -17.844 1.00 63.91 93 ASN A N 1
ATOM 725 C CA . ASN A 1 93 ? 15.651 2.027 -19.295 1.00 63.91 93 ASN A CA 1
ATOM 726 C C . ASN A 1 93 ? 16.116 3.396 -19.807 1.00 63.91 93 ASN A C 1
ATOM 728 O O . ASN A 1 93 ? 17.132 3.465 -20.487 1.00 63.91 93 ASN A O 1
ATOM 732 N N . CYS A 1 94 ? 15.497 4.494 -19.359 1.00 62.03 94 CYS A N 1
ATOM 733 C CA . CYS A 1 94 ? 15.939 5.844 -19.729 1.00 62.03 94 CYS A CA 1
ATOM 734 C C . CYS A 1 94 ? 17.391 6.146 -19.310 1.00 62.03 94 CYS A C 1
ATOM 736 O O . CYS A 1 94 ? 18.091 6.889 -19.992 1.00 62.03 94 CYS A O 1
ATOM 738 N N . ARG A 1 95 ? 17.863 5.594 -18.181 1.00 56.06 95 ARG A N 1
ATOM 739 C CA . ARG A 1 95 ? 19.275 5.717 -17.770 1.00 56.06 95 ARG A CA 1
ATOM 740 C C . ARG A 1 95 ? 20.205 4.854 -18.617 1.00 56.06 95 ARG A C 1
ATOM 742 O O . ARG A 1 95 ? 21.328 5.274 -18.869 1.00 56.06 95 ARG A O 1
ATOM 749 N N . SER A 1 96 ? 19.748 3.674 -19.030 1.00 56.41 96 SER A N 1
ATOM 750 C CA . SER A 1 96 ? 20.496 2.792 -19.928 1.00 56.41 96 SER A CA 1
ATOM 751 C C . SER A 1 96 ? 20.668 3.419 -21.312 1.00 56.41 96 SER A C 1
ATOM 753 O O . SER A 1 96 ? 21.759 3.351 -21.862 1.00 56.41 96 SER A O 1
ATOM 755 N N . ASP A 1 97 ? 19.633 4.083 -21.832 1.00 51.69 97 ASP A N 1
ATOM 756 C CA . ASP A 1 97 ? 19.667 4.754 -23.139 1.00 51.69 97 ASP A CA 1
ATOM 757 C C . ASP A 1 97 ? 20.576 5.991 -23.149 1.00 51.69 97 ASP A C 1
ATOM 759 O O . ASP A 1 97 ? 21.140 6.335 -24.180 1.00 51.69 97 ASP A O 1
ATOM 763 N N . TYR A 1 98 ? 20.748 6.663 -22.006 1.00 46.72 98 TYR A N 1
ATOM 764 C CA . TYR A 1 98 ? 21.671 7.799 -21.882 1.00 46.72 98 TYR A CA 1
ATOM 765 C C . TYR A 1 98 ? 23.138 7.367 -21.696 1.00 46.72 98 TYR A C 1
ATOM 767 O O . TYR A 1 98 ? 24.049 8.181 -21.833 1.00 46.72 98 TYR A O 1
ATOM 775 N N . ALA A 1 99 ? 23.375 6.104 -21.333 1.00 46.22 99 ALA A N 1
ATOM 776 C CA . ALA A 1 99 ? 24.707 5.542 -21.111 1.00 46.22 99 ALA A CA 1
ATOM 777 C C . ALA A 1 99 ? 25.247 4.734 -2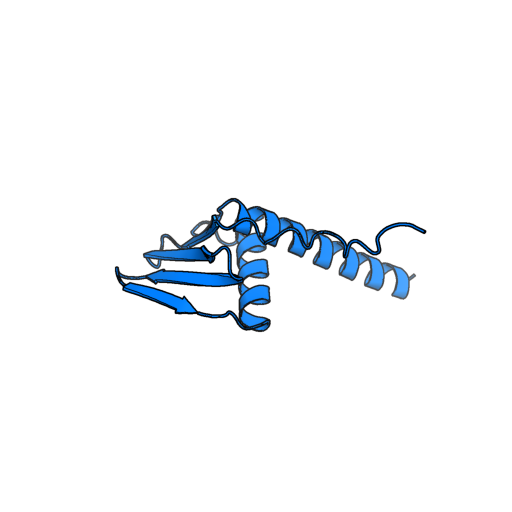2.310 1.00 46.22 99 ALA A C 1
ATOM 779 O O . ALA A 1 99 ? 26.382 4.257 -22.234 1.00 46.22 99 ALA A O 1
ATOM 780 N N . ALA A 1 100 ? 24.449 4.568 -23.372 1.00 47.41 100 ALA A N 1
ATOM 781 C CA . ALA A 1 100 ? 24.796 3.893 -24.626 1.00 47.41 100 ALA A CA 1
ATOM 782 C C . ALA A 1 100 ? 25.167 4.904 -25.723 1.00 47.41 100 ALA A C 1
ATOM 784 O O . ALA A 1 100 ? 26.039 4.557 -26.552 1.00 47.41 100 ALA A O 1
#

Sequence (100 aa):
MDDLSTPYIKQPRPGVIFERSNQGEQVILNSDLTVTIVKDGQSRVTVPSFEQWDTWAVDAFDAMVGIVPHITLGEVGLRMGENYEVRIMAARNCRSDYAA